Protein AF-R6QRM6-F1 (afdb_monomer_lite)

pLDDT: mean 85.97, std 18.42, range [49.25, 98.75]

Sequence (85 aa):
MDKGKEPLDKNWKSSTIKYDTQLFAENQIEFMKEIGISINFSNISDDDYVAIEEKVSEYLQKKGFNEDYSPNEDGKMCESILDML

Foldseek 3Di:
DDDPDDDDPPPPPPPPPPDPPQLDDPVLVVLCVVLPLDDDSSDADPVSVVVLLVSLVVCLVPPQADPVRDGDPSNVSSVVSNVSD

Radius of gyration: 22.81 Å; chains: 1; bounding box: 49×26×76 Å

Structure (mmCIF, N/CA/C/O backbone):
data_AF-R6QRM6-F1
#
_entry.id   AF-R6QRM6-F1
#
loop_
_atom_site.group_PDB
_atom_site.id
_atom_site.type_symbol
_atom_site.label_atom_id
_atom_site.label_alt_id
_atom_site.label_comp_id
_atom_site.label_asym_id
_atom_site.label_entity_id
_atom_site.label_seq_id
_atom_site.pdbx_PDB_ins_code
_atom_site.Cartn_x
_atom_site.Cartn_y
_atom_site.Cartn_z
_atom_site.occupancy
_atom_site.B_iso_or_equiv
_atom_site.auth_seq_id
_atom_site.auth_comp_id
_atom_site.auth_asym_id
_atom_site.auth_atom_id
_atom_site.pdbx_PDB_model_num
ATOM 1 N N . MET A 1 1 ? -31.373 9.555 61.052 1.00 50.44 1 MET A N 1
ATOM 2 C CA . MET A 1 1 ? -32.016 9.804 59.744 1.00 50.44 1 MET A CA 1
ATOM 3 C C . MET A 1 1 ? -31.960 11.310 59.586 1.00 50.44 1 MET A C 1
ATOM 5 O O . MET A 1 1 ? -32.543 11.991 60.405 1.00 50.44 1 MET A O 1
ATOM 9 N N . ASP A 1 2 ? -31.012 11.845 58.833 1.00 49.25 2 ASP A N 1
ATOM 10 C CA . ASP A 1 2 ? -31.226 12.105 57.414 1.00 49.25 2 ASP A CA 1
ATOM 11 C C . ASP A 1 2 ? -29.891 12.161 56.647 1.00 49.25 2 ASP A C 1
ATOM 13 O O . ASP A 1 2 ? -28.864 12.584 57.178 1.00 49.25 2 ASP A O 1
ATOM 17 N N . LYS A 1 3 ? -29.902 11.628 55.423 1.00 53.28 3 LYS A N 1
ATOM 18 C CA . LYS A 1 3 ? -28.739 11.457 54.549 1.00 53.28 3 LYS A CA 1
ATOM 19 C C . LYS A 1 3 ? -28.575 12.709 53.689 1.00 53.28 3 LYS A C 1
ATOM 21 O O . LYS A 1 3 ? -29.151 12.774 52.608 1.00 53.28 3 LYS A O 1
ATOM 26 N N . GLY A 1 4 ? -27.714 13.634 54.101 1.00 49.25 4 GLY A N 1
ATOM 27 C CA . GLY A 1 4 ? -27.195 14.670 53.207 1.00 49.25 4 GLY A CA 1
ATOM 28 C C . GLY A 1 4 ? -26.205 14.066 52.210 1.00 49.25 4 GLY A C 1
ATOM 29 O O . GLY A 1 4 ? -25.002 14.119 52.429 1.00 49.25 4 GLY A O 1
ATOM 30 N N . LYS A 1 5 ? -26.700 13.417 51.151 1.00 56.59 5 LYS A N 1
ATOM 31 C CA . LYS A 1 5 ? -25.883 13.102 49.974 1.00 56.59 5 LYS A CA 1
ATOM 32 C C . LYS A 1 5 ? -25.977 14.291 49.031 1.00 56.59 5 LYS A C 1
ATOM 34 O O . LYS A 1 5 ? -27.015 14.478 48.399 1.00 56.59 5 LYS A O 1
ATOM 39 N N . GLU A 1 6 ? -24.909 15.076 48.957 1.00 57.72 6 GLU A N 1
ATOM 40 C CA . GLU A 1 6 ? -24.704 16.011 47.853 1.00 57.72 6 GLU A CA 1
ATOM 41 C C . GLU A 1 6 ? -24.859 15.251 46.521 1.00 57.72 6 GLU A C 1
ATOM 43 O O . GLU A 1 6 ? -24.320 14.143 46.380 1.00 57.72 6 GLU A O 1
ATOM 48 N N . PRO A 1 7 ? -25.635 15.765 45.553 1.00 51.41 7 PRO A N 1
ATOM 49 C CA . PRO A 1 7 ? -25.733 15.129 44.254 1.00 51.41 7 PRO A CA 1
ATOM 50 C C . PRO A 1 7 ? -24.401 15.319 43.531 1.00 51.41 7 PRO A C 1
ATOM 52 O O . PRO A 1 7 ? -24.046 16.438 43.188 1.00 51.41 7 PRO A O 1
ATOM 55 N N . LEU A 1 8 ? -23.686 14.221 43.278 1.00 52.75 8 LEU 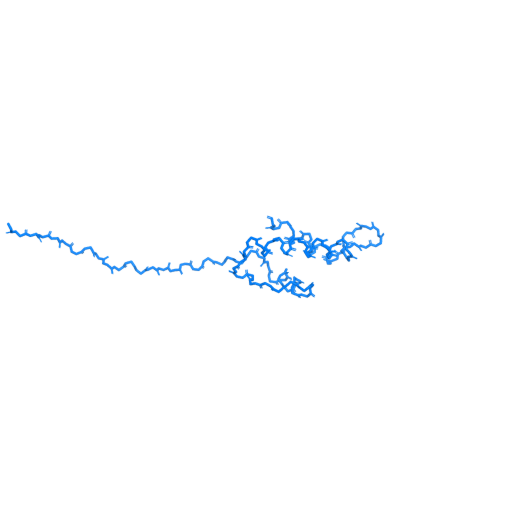A N 1
ATOM 56 C CA . LEU A 1 8 ? -22.592 14.188 42.309 1.00 52.75 8 LEU A CA 1
ATOM 57 C C . LEU A 1 8 ? -23.097 14.775 40.987 1.00 52.75 8 LEU A C 1
ATOM 59 O O . L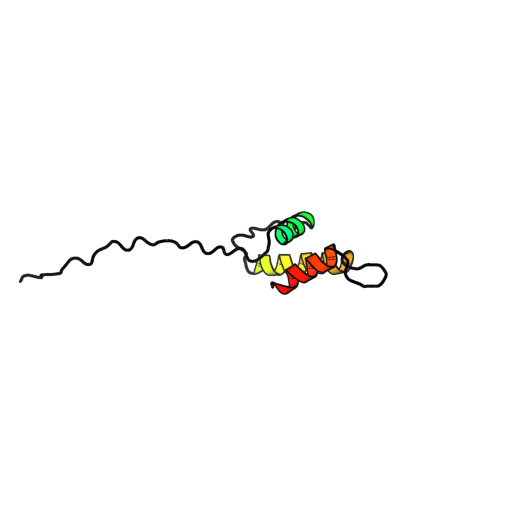EU A 1 8 ? -24.033 14.233 40.391 1.00 52.75 8 LEU A O 1
ATOM 63 N N . ASP A 1 9 ? -22.489 15.873 40.554 1.00 58.66 9 ASP A N 1
ATOM 64 C CA . ASP A 1 9 ? -22.783 16.578 39.315 1.00 58.66 9 ASP A CA 1
ATOM 65 C C . ASP A 1 9 ? -22.664 15.627 38.113 1.00 58.66 9 ASP A C 1
ATOM 67 O O . ASP A 1 9 ? -21.584 15.328 37.601 1.00 58.66 9 ASP A O 1
ATOM 71 N N . LYS A 1 10 ? -23.808 15.117 37.644 1.00 57.38 10 LYS A N 1
ATOM 72 C CA . LYS A 1 10 ? -23.913 14.224 36.479 1.00 57.38 10 LYS A CA 1
ATOM 73 C C . LYS A 1 10 ? -23.837 15.005 35.171 1.00 57.38 10 LYS A C 1
ATOM 75 O O . LYS A 1 10 ? -24.769 14.970 34.372 1.00 57.38 10 LYS A O 1
ATOM 80 N N . ASN A 1 11 ? -22.734 15.703 34.935 1.00 53.06 11 ASN A N 1
ATOM 81 C CA . ASN A 1 11 ? -22.494 16.322 33.634 1.00 53.06 11 ASN A CA 1
ATOM 82 C C . ASN A 1 11 ? -21.074 16.066 33.132 1.00 53.06 11 ASN A C 1
ATOM 84 O O . ASN A 1 11 ? -20.372 16.971 32.688 1.00 53.06 11 ASN A O 1
ATOM 88 N N . TRP A 1 12 ? -20.667 14.795 33.152 1.00 49.34 12 TRP A N 1
ATOM 89 C CA . TRP A 1 12 ? -19.643 14.324 32.229 1.00 49.34 12 TRP A CA 1
ATOM 90 C C . TRP A 1 12 ? -20.279 14.269 30.839 1.00 49.34 12 TRP A C 1
ATOM 92 O O . TRP A 1 12 ? -20.806 13.241 30.409 1.00 49.34 12 TRP A O 1
ATOM 102 N N . LYS A 1 13 ? -20.288 15.402 30.131 1.00 52.56 13 LYS A N 1
ATOM 103 C CA . LYS A 1 13 ? -20.423 15.353 28.678 1.00 52.56 13 LYS A CA 1
ATOM 104 C C . LYS A 1 13 ? -19.216 14.567 28.193 1.00 52.56 13 LYS A C 1
ATOM 106 O O . LYS A 1 13 ? -18.095 15.061 28.259 1.00 52.56 13 LYS A O 1
ATOM 111 N N . SER A 1 14 ? -19.446 13.322 27.784 1.00 54.44 14 SER A N 1
ATOM 112 C CA . SER A 1 14 ? -18.450 12.548 27.060 1.00 54.44 14 SER A CA 1
ATOM 113 C C . SER A 1 14 ? -18.172 13.307 25.770 1.00 54.44 14 SER A C 1
ATOM 115 O O . SER A 1 14 ? -18.916 13.221 24.797 1.00 54.44 14 SER A O 1
ATOM 117 N N . SER A 1 15 ? -17.139 14.138 25.803 1.00 53.66 15 SER A N 1
ATOM 118 C CA . SER A 1 15 ? -16.520 14.662 24.604 1.00 53.66 15 SER A CA 1
ATOM 119 C C . SER A 1 15 ? -15.866 13.458 23.947 1.00 53.66 15 SER A C 1
ATOM 121 O O . SER A 1 15 ? -14.771 13.058 24.336 1.00 53.66 15 SER A O 1
ATOM 123 N N . THR A 1 16 ? -16.570 12.811 23.020 1.00 52.91 16 THR A N 1
ATOM 124 C CA . THR A 1 16 ? -15.958 11.844 22.114 1.00 52.91 16 THR A CA 1
ATOM 125 C C . THR A 1 16 ? -14.934 12.619 21.294 1.00 52.91 16 THR A C 1
ATOM 127 O O . THR A 1 16 ? -15.268 13.241 20.287 1.00 52.91 16 THR A O 1
ATOM 130 N N . ILE A 1 17 ? -13.695 12.660 21.778 1.00 58.50 17 ILE A N 1
ATOM 131 C CA . ILE A 1 17 ? -12.555 13.118 20.997 1.00 58.50 17 ILE A CA 1
ATOM 132 C C . ILE A 1 17 ? -12.428 12.083 19.883 1.00 58.50 17 ILE A C 1
ATOM 134 O O . ILE A 1 17 ? -12.028 10.946 20.125 1.00 58.50 17 ILE A O 1
ATOM 138 N N . LYS A 1 18 ? -12.879 12.437 18.679 1.00 56.16 18 LYS A N 1
ATOM 139 C CA . LYS A 1 18 ? -12.582 11.658 17.483 1.00 56.16 18 LYS A CA 1
ATOM 140 C C . LYS A 1 18 ? -11.106 11.899 17.201 1.00 56.16 18 LYS A C 1
ATOM 142 O O . LYS A 1 18 ? -10.743 12.972 16.732 1.00 56.16 18 LYS A O 1
ATOM 147 N N . TYR A 1 19 ? -10.263 10.958 17.605 1.00 54.88 19 TYR A N 1
ATOM 148 C CA . TYR A 1 19 ? -8.902 10.906 17.098 1.00 54.88 19 TYR A CA 1
ATOM 149 C C . TYR A 1 19 ? -9.007 10.671 15.592 1.00 54.88 19 TYR A C 1
ATOM 151 O O . TYR A 1 19 ? -9.815 9.850 15.158 1.00 54.88 19 TYR A O 1
ATOM 159 N N . ASP A 1 20 ? -8.248 11.427 14.809 1.00 56.44 20 ASP A N 1
ATOM 160 C CA . ASP A 1 20 ? -8.088 11.178 13.381 1.00 56.44 20 ASP A CA 1
ATOM 161 C C . ASP A 1 20 ? -7.278 9.873 13.245 1.00 56.44 20 ASP A C 1
ATOM 163 O O . ASP A 1 20 ? -6.054 9.866 13.205 1.00 56.44 20 ASP A O 1
ATOM 167 N N . THR A 1 21 ? -7.970 8.734 13.350 1.00 65.25 21 THR A N 1
ATOM 168 C CA . THR A 1 21 ? -7.429 7.361 13.316 1.00 65.25 21 THR A CA 1
ATOM 169 C C . THR A 1 21 ? -7.233 6.869 11.886 1.00 65.25 21 THR A C 1
ATOM 171 O O . THR A 1 21 ? -7.471 5.702 11.583 1.00 65.25 21 THR A O 1
ATOM 174 N N . GLN A 1 22 ? -6.857 7.756 10.971 1.00 74.38 22 GLN A N 1
ATOM 175 C CA . GLN A 1 22 ? -6.583 7.351 9.604 1.00 74.38 22 GLN A CA 1
ATOM 176 C C . GLN A 1 22 ? -5.106 6.962 9.494 1.00 74.38 22 GLN A C 1
ATOM 178 O O . GLN A 1 22 ? -4.231 7.821 9.468 1.00 74.38 22 GLN A O 1
ATOM 183 N N . LEU A 1 23 ? -4.843 5.648 9.497 1.00 89.88 23 LEU A N 1
ATOM 184 C CA . LEU A 1 23 ? -3.488 5.081 9.466 1.00 89.88 23 LEU A CA 1
ATOM 185 C C . LEU A 1 23 ? -2.749 5.433 8.169 1.00 89.88 23 LEU A C 1
ATOM 187 O O . LEU A 1 23 ? -1.581 5.796 8.208 1.00 89.88 23 LEU A O 1
ATOM 191 N N . PHE A 1 24 ? -3.442 5.344 7.035 1.00 94.56 24 PHE A N 1
ATOM 192 C CA . PHE A 1 24 ? -2.868 5.559 5.708 1.00 94.56 24 PHE A CA 1
ATOM 193 C C . PHE A 1 24 ? -3.177 6.954 5.171 1.00 94.56 24 PHE A C 1
ATOM 195 O O . PHE A 1 24 ? -4.290 7.466 5.319 1.00 94.56 24 PHE A O 1
ATOM 202 N N . ALA A 1 25 ? -2.216 7.547 4.468 1.00 95.19 25 ALA A N 1
ATOM 203 C CA . ALA A 1 25 ? -2.430 8.812 3.776 1.00 95.19 25 ALA A CA 1
ATOM 204 C C . ALA A 1 25 ? -3.479 8.673 2.650 1.00 95.19 25 ALA A C 1
ATOM 206 O O . ALA A 1 25 ? -3.712 7.586 2.118 1.00 95.19 25 ALA A O 1
ATOM 207 N N . GLU A 1 26 ? -4.127 9.777 2.265 1.00 95.75 26 GLU A N 1
ATOM 208 C CA . GLU A 1 26 ? -5.198 9.758 1.253 1.00 95.75 26 GLU A CA 1
ATOM 209 C C . GLU A 1 26 ? -4.732 9.175 -0.088 1.00 95.75 26 GLU A C 1
ATOM 211 O O . GLU A 1 26 ? -5.419 8.334 -0.662 1.00 95.75 26 GLU A O 1
ATOM 216 N N . ASN A 1 27 ? -3.526 9.533 -0.532 1.00 97.31 27 ASN A N 1
ATOM 217 C CA . ASN A 1 27 ? -2.923 9.012 -1.760 1.00 97.31 27 ASN A CA 1
ATOM 218 C C . ASN A 1 27 ? -2.640 7.499 -1.690 1.00 97.31 27 ASN A C 1
ATOM 220 O O . ASN A 1 27 ? -2.817 6.796 -2.680 1.00 97.31 27 ASN A O 1
ATOM 224 N N . GLN A 1 28 ? -2.244 6.980 -0.523 1.00 98.00 28 GLN A N 1
ATOM 225 C CA . GLN A 1 28 ? -2.075 5.539 -0.309 1.00 98.00 28 GLN A CA 1
ATOM 226 C C . GLN A 1 28 ? -3.421 4.811 -0.403 1.00 98.00 28 GLN A C 1
ATOM 228 O O . GLN A 1 28 ? -3.517 3.747 -1.008 1.00 98.00 28 GLN A O 1
ATOM 233 N N . ILE A 1 29 ? -4.482 5.399 0.156 1.00 97.00 29 ILE A N 1
ATOM 234 C CA . ILE A 1 29 ? -5.844 4.853 0.083 1.00 97.00 29 ILE A CA 1
ATOM 235 C C . ILE A 1 29 ? -6.379 4.865 -1.348 1.00 97.00 29 ILE A C 1
ATOM 237 O O . ILE A 1 29 ? -7.018 3.899 -1.767 1.00 97.00 29 ILE A O 1
ATOM 241 N N . GLU A 1 30 ? -6.155 5.943 -2.095 1.00 97.81 30 GLU A N 1
ATOM 242 C CA . GLU A 1 30 ? -6.527 6.023 -3.509 1.00 97.81 30 GLU A CA 1
ATOM 243 C C . GLU A 1 30 ? -5.821 4.940 -4.320 1.00 97.81 30 GLU A C 1
ATOM 245 O O . GLU A 1 30 ? -6.494 4.154 -4.985 1.00 97.81 30 GLU A O 1
ATOM 250 N N . PHE A 1 31 ? -4.506 4.803 -4.156 1.00 98.38 31 PHE A N 1
ATOM 251 C CA . PHE A 1 31 ? -3.735 3.750 -4.809 1.00 98.38 31 PHE A CA 1
ATOM 252 C C . PHE A 1 31 ? -4.238 2.343 -4.443 1.00 98.38 31 PHE A C 1
ATOM 254 O O . PHE A 1 31 ? -4.468 1.509 -5.318 1.00 98.38 31 PHE A O 1
ATOM 261 N N . MET A 1 32 ? -4.499 2.074 -3.157 1.00 98.06 32 MET A N 1
ATOM 262 C CA . MET A 1 32 ? -5.061 0.792 -2.711 1.00 98.06 32 MET A CA 1
ATOM 263 C C . MET A 1 32 ? -6.403 0.479 -3.394 1.00 98.06 32 MET A C 1
ATOM 265 O O . MET A 1 32 ? -6.637 -0.656 -3.817 1.00 98.06 32 MET A O 1
ATOM 269 N N . LYS A 1 33 ? -7.273 1.481 -3.569 1.00 97.38 33 LYS A N 1
ATOM 270 C CA . LYS A 1 33 ? -8.537 1.315 -4.305 1.00 97.38 33 LYS A CA 1
ATOM 271 C C . LYS A 1 33 ? -8.301 1.010 -5.784 1.00 97.38 33 LYS A C 1
ATOM 273 O O . LYS A 1 33 ? -8.980 0.137 -6.323 1.00 97.38 33 LYS A O 1
ATOM 278 N N . GLU A 1 34 ? -7.347 1.682 -6.426 1.00 97.25 34 GLU A N 1
ATOM 279 C CA . GLU A 1 34 ? -6.991 1.457 -7.836 1.00 97.25 34 GLU A CA 1
ATOM 280 C C . GLU A 1 34 ? -6.500 0.028 -8.091 1.00 97.25 34 GLU A C 1
ATOM 282 O O . GLU A 1 34 ? -6.872 -0.585 -9.095 1.00 97.25 34 GLU A O 1
ATOM 287 N N . ILE A 1 35 ? -5.741 -0.547 -7.153 1.00 96.56 35 ILE A N 1
ATOM 288 C CA . ILE A 1 35 ? -5.258 -1.934 -7.247 1.00 96.56 35 ILE A CA 1
ATOM 289 C C . ILE A 1 35 ? -6.278 -2.978 -6.750 1.00 96.56 35 ILE A C 1
ATOM 291 O O . ILE A 1 35 ? -5.976 -4.171 -6.701 1.00 96.56 35 ILE A O 1
ATOM 295 N N . GLY A 1 36 ? -7.508 -2.564 -6.421 1.00 95.62 36 GLY A N 1
ATOM 296 C CA . GLY A 1 36 ? -8.621 -3.467 -6.107 1.00 95.62 36 GLY A CA 1
ATOM 297 C C . GLY A 1 36 ? -8.749 -3.862 -4.631 1.00 95.62 36 GLY A C 1
ATOM 298 O O . GLY A 1 36 ? -9.331 -4.909 -4.313 1.00 95.62 36 GLY A O 1
ATOM 299 N N . ILE A 1 37 ? -8.220 -3.055 -3.709 1.00 96.62 37 ILE A N 1
ATOM 300 C CA . ILE A 1 37 ? -8.468 -3.179 -2.268 1.00 96.62 37 ILE A CA 1
ATOM 301 C C . ILE A 1 37 ? -9.684 -2.317 -1.916 1.00 96.62 37 ILE A C 1
ATOM 303 O O . ILE A 1 37 ? -9.650 -1.091 -1.978 1.00 96.62 37 ILE A O 1
ATOM 307 N N . SER A 1 38 ? -10.782 -2.972 -1.542 1.00 92.25 38 SER A N 1
ATOM 308 C CA . SER A 1 38 ? -12.042 -2.315 -1.186 1.00 92.25 38 SER A CA 1
ATOM 309 C C . SER A 1 38 ? -12.428 -2.674 0.246 1.00 92.25 38 SER A C 1
ATOM 311 O O . SER A 1 38 ? -13.246 -3.567 0.460 1.00 92.25 38 SER A O 1
ATOM 313 N N . ILE A 1 39 ? -11.837 -1.968 1.210 1.00 93.44 39 ILE A N 1
ATOM 314 C CA . ILE A 1 39 ? -12.082 -2.135 2.649 1.00 93.44 39 ILE A CA 1
ATOM 315 C C . ILE A 1 39 ? -12.569 -0.827 3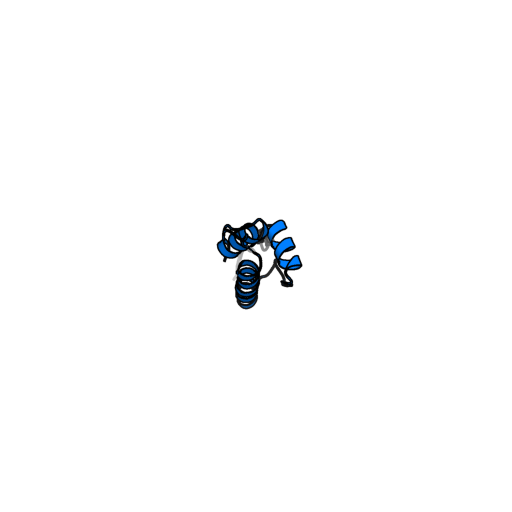.286 1.00 93.44 39 ILE A C 1
ATOM 317 O O . ILE A 1 39 ? -12.554 0.238 2.660 1.00 93.44 39 ILE A O 1
ATOM 321 N N . ASN A 1 40 ? -12.972 -0.888 4.556 1.00 93.06 40 ASN A N 1
ATOM 322 C CA . ASN A 1 40 ? -13.282 0.304 5.340 1.00 93.06 40 ASN A CA 1
ATOM 323 C C . ASN A 1 40 ? -12.024 0.857 6.035 1.00 93.06 40 ASN A C 1
ATOM 325 O O . ASN A 1 40 ? -11.728 0.504 7.171 1.00 93.06 40 ASN A O 1
ATOM 329 N N . PHE A 1 41 ? -11.323 1.786 5.382 1.00 90.94 41 PHE A N 1
ATOM 330 C CA . PHE A 1 41 ? -10.091 2.395 5.910 1.00 90.94 41 PHE A CA 1
ATOM 331 C C . PHE A 1 41 ? -10.265 3.194 7.213 1.00 90.94 41 PHE A C 1
ATOM 333 O O . PHE A 1 41 ? -9.278 3.487 7.880 1.00 90.94 41 PHE A O 1
ATOM 340 N N . SER A 1 42 ? -11.495 3.540 7.605 1.00 90.06 42 SER A N 1
ATOM 341 C CA . SER A 1 42 ? -11.766 4.190 8.896 1.00 90.06 42 SER A CA 1
ATOM 342 C C . SER A 1 42 ? -11.907 3.199 10.058 1.00 90.06 42 SER A C 1
ATOM 344 O O . SER A 1 42 ? -12.010 3.627 11.206 1.00 90.06 42 SER A O 1
ATOM 346 N N . ASN A 1 43 ? -11.975 1.895 9.777 1.00 90.12 43 ASN A N 1
ATOM 347 C CA . ASN A 1 43 ? -12.098 0.834 10.772 1.00 90.12 43 ASN A CA 1
ATOM 348 C C . ASN A 1 43 ? -11.574 -0.488 10.191 1.00 90.12 43 ASN A C 1
ATOM 350 O O . ASN A 1 43 ? -12.361 -1.330 9.751 1.00 90.12 43 ASN A O 1
ATOM 354 N N . ILE A 1 44 ? -10.249 -0.619 10.178 1.00 93.00 44 ILE A N 1
ATOM 355 C CA . ILE A 1 44 ? -9.517 -1.763 9.626 1.00 93.00 44 ILE A CA 1
ATOM 356 C C . ILE A 1 44 ? -9.521 -2.901 10.652 1.00 93.00 44 ILE A C 1
ATOM 358 O O . ILE A 1 44 ? -9.170 -2.689 11.814 1.00 93.00 44 ILE A O 1
ATOM 362 N N . SER A 1 45 ? -9.960 -4.087 10.235 1.00 94.81 45 SER A N 1
ATOM 363 C CA . SER A 1 45 ? -9.875 -5.318 11.030 1.00 94.81 45 SER A CA 1
ATOM 364 C C . SER A 1 45 ? -8.547 -6.055 10.816 1.00 94.81 45 SER A C 1
ATOM 366 O O . SER A 1 45 ? -7.822 -5.767 9.867 1.00 94.81 45 SER A O 1
ATOM 368 N N . ASP A 1 46 ? -8.240 -7.044 11.658 1.00 95.06 46 ASP A N 1
ATOM 369 C CA . ASP A 1 46 ? -7.045 -7.889 11.493 1.00 95.06 46 ASP A CA 1
ATOM 370 C C . ASP A 1 46 ? -7.021 -8.592 10.121 1.00 95.06 46 ASP A C 1
ATOM 372 O O . ASP A 1 46 ? -5.986 -8.624 9.458 1.00 95.06 46 ASP A O 1
ATOM 376 N N . ASP A 1 47 ? -8.174 -9.076 9.648 1.00 96.81 47 ASP A N 1
ATOM 377 C CA . ASP A 1 47 ? -8.302 -9.685 8.317 1.00 96.81 47 ASP A CA 1
ATOM 378 C C . ASP A 1 47 ? -8.089 -8.660 7.188 1.00 96.81 47 ASP A C 1
ATOM 380 O O . ASP A 1 47 ? -7.540 -8.994 6.137 1.00 96.81 47 ASP A O 1
ATOM 384 N N . ASP A 1 48 ? -8.492 -7.400 7.393 1.00 97.00 48 ASP A N 1
ATOM 385 C CA . ASP A 1 48 ? -8.247 -6.335 6.418 1.00 97.00 48 ASP A CA 1
ATOM 386 C C . ASP A 1 48 ? -6.751 -6.006 6.315 1.00 97.00 48 ASP A C 1
ATOM 388 O O . ASP A 1 48 ? -6.270 -5.764 5.210 1.00 97.00 48 ASP A O 1
ATOM 392 N N . TYR A 1 49 ? -6.004 -6.027 7.428 1.00 96.50 49 TYR A N 1
ATOM 393 C CA . TYR A 1 49 ? -4.548 -5.841 7.404 1.00 96.50 49 TYR A CA 1
ATOM 394 C C . TYR A 1 49 ? -3.855 -6.930 6.585 1.00 96.50 49 TYR A C 1
ATOM 396 O O . TYR A 1 49 ? -3.050 -6.608 5.712 1.00 96.50 49 TYR A O 1
ATOM 404 N N . VAL A 1 50 ? -4.233 -8.196 6.792 1.00 97.25 50 VAL A N 1
ATOM 405 C CA . VAL A 1 50 ? -3.725 -9.321 5.989 1.00 97.25 50 VAL A CA 1
ATOM 406 C C . VAL A 1 50 ? -4.065 -9.117 4.511 1.00 97.25 50 VAL A C 1
ATOM 408 O O . VAL A 1 50 ? -3.194 -9.227 3.650 1.00 97.25 50 VAL A O 1
ATOM 411 N N . ALA A 1 51 ? -5.307 -8.737 4.201 1.00 97.38 51 ALA A N 1
ATOM 412 C CA . ALA A 1 51 ? -5.731 -8.506 2.823 1.00 97.38 51 ALA A CA 1
ATOM 413 C C . ALA A 1 51 ? -4.989 -7.335 2.148 1.00 97.38 51 ALA A C 1
ATOM 415 O O . ALA A 1 51 ? -4.753 -7.384 0.936 1.00 97.38 51 ALA A O 1
ATOM 416 N N . ILE A 1 52 ? -4.639 -6.284 2.901 1.00 98.06 52 ILE A N 1
ATOM 417 C CA . ILE A 1 52 ? -3.789 -5.191 2.415 1.00 98.06 52 ILE A CA 1
ATOM 418 C C . ILE A 1 52 ? -2.386 -5.727 2.127 1.00 98.06 52 ILE A C 1
ATOM 420 O O . ILE A 1 52 ? -1.911 -5.561 1.004 1.00 98.06 52 ILE A O 1
ATOM 424 N N . GLU A 1 53 ? -1.745 -6.390 3.095 1.00 98.12 53 GLU A N 1
ATOM 425 C CA . GLU A 1 53 ? -0.381 -6.913 2.953 1.00 98.12 53 GLU A CA 1
ATOM 426 C C . GLU A 1 53 ? -0.260 -7.830 1.733 1.00 98.12 53 GLU A C 1
ATOM 428 O O . GLU A 1 53 ? 0.615 -7.628 0.886 1.00 98.12 53 GLU A O 1
ATOM 433 N N . GLU A 1 54 ? -1.178 -8.791 1.593 1.00 98.06 54 GLU A N 1
ATOM 434 C CA . GLU A 1 54 ? -1.182 -9.756 0.496 1.00 98.06 54 GLU A CA 1
ATOM 435 C C . GLU A 1 54 ? -1.317 -9.065 -0.866 1.00 98.06 54 GLU A C 1
ATOM 437 O O . GLU A 1 54 ? -0.507 -9.298 -1.767 1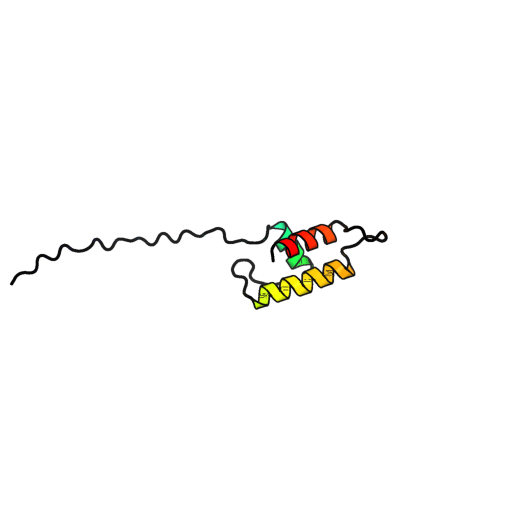.00 98.06 54 GLU A O 1
ATOM 442 N N . LYS A 1 55 ? -2.307 -8.178 -1.027 1.00 98.31 55 LYS A N 1
ATOM 443 C CA . LYS A 1 55 ? -2.577 -7.521 -2.316 1.00 98.31 55 LYS A CA 1
ATOM 444 C C . LYS A 1 55 ? -1.510 -6.501 -2.697 1.00 98.31 55 LYS A C 1
ATOM 446 O O . LYS A 1 55 ? -1.134 -6.424 -3.868 1.00 98.31 55 LYS A O 1
ATOM 451 N N . VAL A 1 56 ? -1.018 -5.720 -1.736 1.00 98.56 56 VAL A N 1
ATOM 452 C CA . VAL A 1 56 ? 0.041 -4.731 -1.981 1.00 98.56 56 VAL A CA 1
ATOM 453 C C . VAL A 1 56 ? 1.349 -5.442 -2.319 1.00 98.56 56 VAL A C 1
ATOM 455 O O . VAL A 1 56 ? 1.995 -5.081 -3.304 1.00 98.56 56 VAL A O 1
ATOM 458 N N . SER A 1 57 ? 1.702 -6.502 -1.586 1.00 98.38 57 SER A N 1
ATOM 459 C CA . SER A 1 57 ? 2.896 -7.309 -1.868 1.00 98.38 57 SER A CA 1
ATOM 460 C C . SER A 1 57 ? 2.809 -8.022 -3.216 1.00 98.38 57 SER A C 1
ATOM 462 O O . SER A 1 57 ? 3.804 -8.105 -3.939 1.00 98.38 57 SER A O 1
ATOM 464 N N . GLU A 1 58 ? 1.633 -8.534 -3.588 1.00 98.50 58 GLU A N 1
ATOM 465 C CA . GLU A 1 58 ? 1.400 -9.143 -4.900 1.00 98.50 58 GLU A CA 1
ATOM 466 C C . GLU A 1 58 ? 1.574 -8.118 -6.031 1.00 98.50 58 GLU A C 1
ATOM 468 O O . GLU A 1 58 ? 2.232 -8.409 -7.036 1.00 98.50 58 GLU A O 1
ATOM 473 N N . TYR A 1 59 ? 1.013 -6.914 -5.876 1.00 98.69 59 TYR A N 1
ATOM 474 C CA . TYR A 1 59 ? 1.155 -5.847 -6.864 1.00 98.69 59 TYR A CA 1
ATOM 475 C C . TYR A 1 59 ? 2.616 -5.406 -7.004 1.00 98.69 59 TYR A C 1
ATOM 477 O O . TYR A 1 59 ? 3.125 -5.347 -8.126 1.00 98.69 59 TYR A O 1
ATOM 485 N N . LEU A 1 60 ? 3.310 -5.176 -5.883 1.00 98.56 60 LEU A N 1
ATOM 486 C CA . LEU A 1 60 ? 4.730 -4.819 -5.840 1.00 98.56 60 LEU A CA 1
ATOM 487 C C . LEU A 1 60 ? 5.578 -5.823 -6.628 1.00 98.56 60 LEU A C 1
ATOM 489 O O . LEU A 1 60 ? 6.321 -5.437 -7.527 1.00 98.56 60 LEU A O 1
ATOM 493 N N . GLN A 1 61 ? 5.405 -7.121 -6.371 1.00 98.06 61 GLN A N 1
ATOM 494 C CA . GLN A 1 61 ? 6.152 -8.176 -7.064 1.00 98.06 61 GLN A CA 1
ATOM 495 C C . GLN A 1 61 ? 5.863 -8.237 -8.571 1.00 98.06 61 GLN A C 1
ATOM 497 O O . GLN A 1 61 ? 6.752 -8.566 -9.355 1.00 98.06 61 GLN A O 1
ATOM 502 N N . LYS A 1 62 ? 4.627 -7.943 -8.993 1.00 97.81 62 LYS A N 1
ATOM 503 C CA . LYS A 1 62 ? 4.217 -8.037 -10.404 1.00 97.81 62 LYS A CA 1
ATOM 504 C C . LYS A 1 62 ? 4.533 -6.790 -11.224 1.00 97.81 62 LYS A C 1
ATOM 506 O O . LYS A 1 62 ? 4.708 -6.906 -12.436 1.00 97.81 62 LYS A O 1
ATOM 511 N N . LYS A 1 63 ? 4.506 -5.610 -10.603 1.00 97.94 63 LYS A N 1
ATOM 512 C CA . LYS A 1 63 ? 4.483 -4.316 -11.304 1.00 97.94 63 LYS A CA 1
ATOM 513 C C . LYS A 1 63 ? 5.334 -3.222 -10.669 1.00 97.94 63 LYS A C 1
ATOM 515 O O . LYS A 1 63 ? 5.519 -2.193 -11.306 1.00 97.94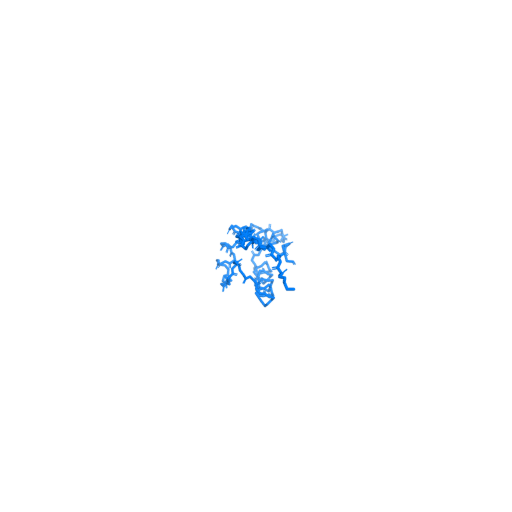 63 LYS A O 1
ATOM 520 N N . GLY A 1 64 ? 5.842 -3.408 -9.454 1.00 98.25 64 GLY A N 1
ATOM 521 C CA . GLY A 1 64 ? 6.524 -2.351 -8.704 1.00 98.25 64 GLY A CA 1
ATOM 522 C C . GLY A 1 64 ? 8.000 -2.148 -9.051 1.00 98.25 64 GLY A C 1
ATOM 523 O O . GLY A 1 64 ? 8.640 -1.271 -8.479 1.00 98.25 64 GLY A O 1
ATOM 524 N N . PHE A 1 65 ? 8.555 -2.916 -9.989 1.00 98.50 65 PHE A N 1
ATOM 525 C CA . PHE A 1 65 ? 9.964 -2.825 -10.369 1.00 98.50 65 PHE A CA 1
ATOM 526 C C . PHE A 1 65 ? 10.128 -2.492 -11.850 1.00 98.50 65 PHE A C 1
ATOM 528 O O . PHE A 1 65 ? 9.383 -2.977 -12.703 1.00 98.50 65 PHE A O 1
ATOM 535 N N . ASN A 1 66 ? 11.128 -1.666 -12.150 1.00 97.88 66 ASN A N 1
ATOM 536 C CA . ASN A 1 66 ? 11.624 -1.464 -13.508 1.00 97.88 66 ASN A CA 1
ATOM 537 C C . ASN A 1 66 ? 12.448 -2.682 -13.971 1.00 97.88 66 ASN A C 1
ATOM 539 O O . ASN A 1 66 ? 12.751 -3.584 -13.190 1.00 97.88 66 ASN A O 1
ATOM 543 N N . GLU A 1 67 ? 12.869 -2.694 -15.239 1.00 97.31 67 GLU A N 1
ATOM 544 C CA . GLU A 1 67 ? 13.699 -3.775 -15.804 1.00 97.31 67 GLU A CA 1
ATOM 545 C C . GLU A 1 67 ? 15.045 -3.962 -15.081 1.00 97.31 67 GLU A C 1
ATOM 547 O O . GLU A 1 67 ? 15.598 -5.059 -15.076 1.00 97.31 67 GLU A O 1
ATOM 552 N N . ASP A 1 68 ? 15.569 -2.909 -14.451 1.00 97.75 68 ASP A N 1
ATOM 553 C CA . ASP A 1 68 ? 16.808 -2.940 -13.666 1.00 97.75 68 ASP A CA 1
ATOM 554 C C . ASP A 1 68 ? 16.597 -3.362 -12.200 1.00 97.75 68 ASP A C 1
ATOM 556 O O . ASP A 1 68 ? 17.525 -3.268 -11.396 1.00 97.75 68 ASP A O 1
ATOM 560 N N . TYR A 1 69 ? 15.393 -3.831 -11.853 1.00 94.75 69 TYR A N 1
ATOM 561 C CA . TYR A 1 69 ? 14.971 -4.199 -10.498 1.00 94.75 69 TYR A CA 1
ATOM 562 C C . TYR A 1 69 ? 14.976 -3.045 -9.483 1.00 94.75 69 TYR A C 1
ATOM 564 O O . TYR A 1 69 ? 14.823 -3.285 -8.285 1.00 94.75 69 TYR A O 1
ATOM 572 N N . SER A 1 70 ? 15.105 -1.790 -9.925 1.00 97.94 70 SER A N 1
ATOM 573 C CA . SER A 1 70 ? 14.835 -0.638 -9.063 1.00 97.94 70 SER A CA 1
ATOM 574 C C . SER A 1 70 ? 13.323 -0.459 -8.860 1.00 97.94 70 SER A C 1
ATOM 576 O O . SER A 1 70 ? 12.552 -0.701 -9.798 1.00 97.94 70 SER A O 1
ATOM 578 N N . PRO A 1 71 ? 12.864 -0.029 -7.669 1.00 98.06 71 PRO A N 1
ATOM 579 C CA . PRO A 1 71 ? 11.452 0.254 -7.453 1.00 98.06 71 PRO A CA 1
ATOM 580 C C . PRO A 1 71 ? 11.014 1.461 -8.293 1.00 98.06 71 PRO A C 1
ATOM 582 O O . PRO A 1 71 ? 11.649 2.526 -8.282 1.00 98.06 71 PRO A O 1
ATOM 585 N N . ASN A 1 72 ? 9.914 1.297 -9.026 1.00 98.62 72 ASN A N 1
ATOM 586 C CA . ASN A 1 72 ? 9.281 2.375 -9.786 1.00 98.62 72 ASN A CA 1
ATOM 587 C C . ASN A 1 72 ? 8.353 3.215 -8.884 1.00 98.62 72 ASN A C 1
ATOM 589 O O . ASN A 1 72 ? 8.399 3.097 -7.660 1.00 98.62 72 ASN A O 1
ATOM 593 N N . GLU A 1 73 ? 7.562 4.129 -9.455 1.00 98.38 73 GLU A N 1
ATOM 594 C CA . GLU A 1 73 ? 6.665 4.985 -8.659 1.00 98.38 73 GLU A CA 1
ATOM 595 C C . GLU A 1 73 ? 5.605 4.171 -7.906 1.00 98.38 73 GLU A C 1
ATOM 597 O O . GLU A 1 73 ? 5.441 4.365 -6.700 1.00 98.38 73 GLU A O 1
ATOM 602 N N . ASP A 1 74 ? 4.975 3.202 -8.573 1.00 98.44 74 ASP A N 1
ATOM 603 C CA . ASP A 1 74 ? 4.044 2.268 -7.935 1.00 98.44 74 ASP A CA 1
ATOM 604 C C . ASP A 1 74 ? 4.743 1.432 -6.855 1.00 98.44 74 ASP A C 1
ATOM 606 O O . ASP A 1 74 ? 4.199 1.228 -5.775 1.00 98.44 74 ASP A O 1
ATOM 610 N N . GLY A 1 75 ? 5.967 0.968 -7.121 1.00 98.62 75 GLY A N 1
ATOM 611 C CA . GLY A 1 75 ? 6.763 0.184 -6.183 1.00 98.62 75 GLY A CA 1
ATOM 612 C C . GLY A 1 75 ? 7.044 0.941 -4.893 1.00 98.62 75 GLY A C 1
ATOM 613 O O . GLY A 1 75 ? 6.797 0.418 -3.812 1.00 98.62 75 GLY A O 1
ATOM 614 N N . LYS A 1 76 ? 7.452 2.209 -5.002 1.00 98.69 76 LYS A N 1
ATOM 615 C CA . LYS A 1 76 ? 7.654 3.092 -3.843 1.00 98.69 76 LYS A CA 1
ATOM 616 C C . LYS A 1 76 ? 6.353 3.345 -3.084 1.00 98.69 76 LYS A C 1
ATOM 618 O O . LYS A 1 76 ? 6.373 3.446 -1.859 1.00 98.69 76 LYS A O 1
ATOM 623 N N . MET A 1 77 ? 5.222 3.450 -3.789 1.00 98.75 77 MET A N 1
ATOM 624 C CA . MET A 1 77 ? 3.912 3.572 -3.147 1.00 98.75 77 MET A CA 1
ATOM 625 C C . MET A 1 77 ? 3.574 2.303 -2.357 1.00 98.75 77 MET A C 1
ATOM 627 O O . MET A 1 77 ? 3.219 2.403 -1.184 1.00 98.75 77 MET A O 1
ATOM 631 N N . CYS A 1 78 ? 3.751 1.123 -2.958 1.00 98.69 78 CYS A N 1
ATOM 632 C CA . CYS A 1 78 ? 3.574 -0.163 -2.287 1.00 98.69 78 CYS A CA 1
ATOM 633 C C . CYS A 1 78 ? 4.476 -0.297 -1.053 1.00 98.69 78 CYS A C 1
ATOM 635 O O . CYS A 1 78 ? 3.969 -0.611 0.018 1.00 98.69 78 CYS A O 1
ATOM 637 N N . GLU A 1 79 ? 5.778 -0.018 -1.178 1.00 98.31 79 GLU A N 1
ATOM 638 C CA . GLU A 1 79 ? 6.733 -0.037 -0.058 1.00 98.31 79 GLU A CA 1
ATOM 639 C C . GLU A 1 79 ? 6.268 0.888 1.075 1.00 98.31 79 GLU A C 1
ATOM 641 O O . GLU A 1 79 ? 6.197 0.463 2.223 1.00 98.31 79 GLU A O 1
ATOM 646 N N . SER A 1 80 ? 5.823 2.108 0.749 1.00 98.50 80 SER A N 1
ATOM 647 C CA . SER A 1 80 ? 5.324 3.058 1.753 1.00 98.50 80 SER A CA 1
ATOM 648 C C . SER A 1 80 ? 4.066 2.589 2.492 1.00 98.50 80 SER A C 1
ATOM 650 O O . SER A 1 80 ? 3.819 3.038 3.606 1.00 98.50 80 SER A O 1
ATOM 652 N N . ILE A 1 81 ? 3.241 1.742 1.868 1.00 98.38 81 ILE A N 1
ATOM 653 C CA . ILE A 1 81 ? 2.047 1.162 2.493 1.00 98.38 81 ILE A CA 1
ATOM 654 C C . ILE A 1 81 ? 2.454 -0.006 3.390 1.00 98.38 81 ILE A C 1
ATOM 656 O O . ILE A 1 81 ? 1.964 -0.100 4.511 1.00 98.38 81 ILE A O 1
ATOM 660 N N . LEU A 1 82 ? 3.352 -0.870 2.910 1.00 98.06 82 LEU A N 1
ATOM 661 C CA . LEU A 1 82 ? 3.845 -2.022 3.667 1.00 98.06 82 LEU A CA 1
ATOM 662 C C . LEU A 1 82 ? 4.627 -1.596 4.917 1.00 98.06 82 LEU A C 1
ATOM 664 O O . LEU A 1 82 ? 4.484 -2.235 5.948 1.00 98.06 82 LEU A O 1
ATOM 668 N N . ASP A 1 83 ? 5.368 -0.486 4.866 1.00 97.69 83 ASP A N 1
ATOM 669 C CA . ASP A 1 83 ? 6.082 0.081 6.024 1.00 97.69 83 ASP A CA 1
ATOM 670 C C . ASP A 1 83 ? 5.153 0.533 7.173 1.00 97.69 83 ASP A C 1
ATOM 672 O O . ASP A 1 83 ? 5.620 0.781 8.287 1.00 97.69 83 ASP A O 1
ATOM 676 N N . MET A 1 84 ? 3.848 0.686 6.915 1.00 94.75 84 MET A N 1
ATOM 677 C CA . MET A 1 84 ? 2.855 1.099 7.917 1.00 94.75 84 MET A CA 1
ATOM 678 C C . MET A 1 84 ? 2.207 -0.078 8.658 1.00 94.75 84 MET A C 1
ATOM 680 O O . MET A 1 84 ? 1.469 0.165 9.618 1.00 94.75 84 MET A O 1
ATOM 684 N N . LEU A 1 85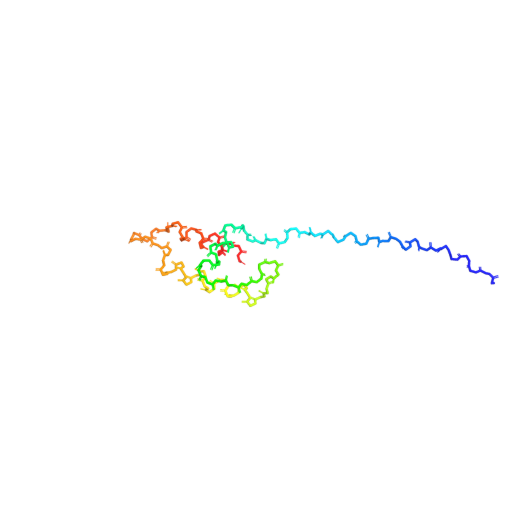 ? 2.422 -1.309 8.182 1.00 90.81 85 LEU A N 1
ATOM 685 C CA . LEU A 1 85 ? 1.871 -2.550 8.735 1.00 90.81 85 LEU A CA 1
ATOM 686 C C . LEU A 1 85 ? 2.806 -3.133 9.805 1.00 90.81 85 LEU A C 1
ATOM 688 O O . LEU A 1 85 ? 2.280 -3.544 10.864 1.00 90.81 85 LEU A O 1
#

Secondary structure (DSSP, 8-state):
-----------------------S-HHHHHHHHHTT----TTS--HHHHHHHHHHHHHHHHHHSB-TTS-B-HHHHHHHHHHTT-